Protein AF-A0A3M9YY06-F1 (afdb_monomer_lite)

pLDDT: mean 89.33, std 11.6, range [47.31, 98.56]

Foldseek 3Di:
DDPVVVVVCVVVVLVQLVVLVVVCVVDCVNVVDDPVVSVVVSVVSSVVVVVVVVVVVVVVVVVDPDDDDPVPDPPDPDPDD

Structure (mmCIF, N/CA/C/O backbone):
data_AF-A0A3M9YY06-F1
#
_entry.id   AF-A0A3M9YY06-F1
#
loop_
_atom_site.group_PDB
_atom_site.id
_atom_site.type_symbol
_atom_site.label_atom_id
_atom_site.label_alt_id
_atom_site.label_comp_id
_atom_site.label_asym_id
_atom_site.label_entity_id
_atom_site.label_seq_id
_atom_site.pdbx_PDB_ins_code
_atom_site.Cartn_x
_atom_site.Cartn_y
_atom_site.Cartn_z
_atom_site.occupancy
_atom_site.B_iso_or_equiv
_atom_site.auth_seq_id
_atom_site.auth_comp_id
_atom_site.auth_asym_id
_atom_site.auth_atom_id
_atom_site.pdbx_PDB_model_num
ATOM 1 N N . MET A 1 1 ? 13.436 4.658 -10.518 1.00 85.94 1 MET A N 1
ATOM 2 C CA . MET A 1 1 ? 12.346 5.558 -10.946 1.00 85.94 1 MET A CA 1
ATOM 3 C C . MET A 1 1 ? 12.893 6.973 -11.013 1.00 85.94 1 MET A C 1
ATOM 5 O O . MET A 1 1 ? 13.721 7.309 -10.174 1.00 85.94 1 MET A O 1
ATOM 9 N N . ASN A 1 2 ? 12.524 7.762 -12.025 1.00 91.81 2 ASN A N 1
ATOM 10 C CA . ASN A 1 2 ? 13.043 9.125 -12.176 1.00 91.81 2 ASN A CA 1
ATOM 11 C C . ASN A 1 2 ? 12.326 10.109 -11.210 1.00 91.81 2 ASN A C 1
ATOM 13 O O . ASN A 1 2 ? 11.273 9.769 -10.660 1.00 91.81 2 ASN A O 1
ATOM 17 N N . PRO A 1 3 ? 12.869 11.322 -10.991 1.00 93.50 3 PRO A N 1
ATOM 18 C CA . PRO A 1 3 ? 12.276 12.290 -10.066 1.00 93.50 3 PRO A CA 1
ATOM 19 C C . PRO A 1 3 ? 10.867 12.758 -10.455 1.00 93.50 3 PRO A C 1
ATOM 21 O O . PRO A 1 3 ? 10.029 12.956 -9.578 1.00 93.50 3 PRO A O 1
ATOM 24 N N . SER A 1 4 ? 10.569 12.903 -11.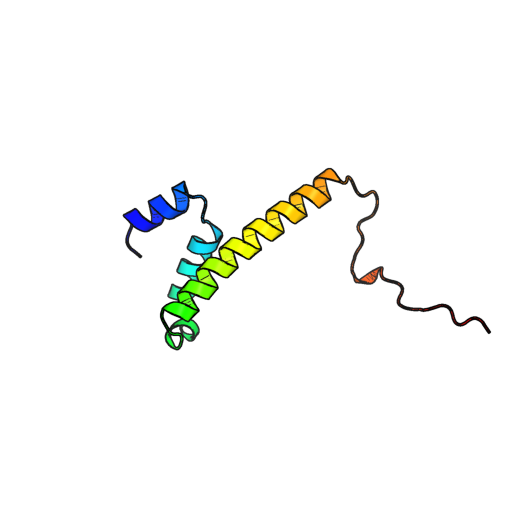751 1.00 96.88 4 SER A N 1
ATOM 25 C CA . SER A 1 4 ? 9.252 13.373 -12.201 1.00 96.88 4 SER A CA 1
ATOM 26 C C . SER A 1 4 ? 8.148 12.362 -11.894 1.00 96.88 4 SER A C 1
ATOM 28 O O . SER A 1 4 ? 7.082 12.747 -11.420 1.00 96.88 4 SER A O 1
ATOM 30 N N . THR A 1 5 ? 8.411 11.066 -12.072 1.00 96.19 5 THR A N 1
ATOM 31 C CA . THR A 1 5 ? 7.469 10.006 -11.700 1.00 96.19 5 THR A CA 1
ATOM 32 C C . THR A 1 5 ? 7.238 9.968 -10.189 1.00 96.19 5 THR A C 1
ATOM 34 O O . THR A 1 5 ? 6.109 9.762 -9.754 1.00 96.19 5 THR A O 1
ATOM 37 N N . ILE A 1 6 ? 8.262 10.226 -9.366 1.00 95.88 6 ILE A N 1
ATOM 38 C CA . ILE A 1 6 ? 8.094 10.298 -7.905 1.00 95.88 6 ILE A CA 1
ATOM 39 C C . ILE A 1 6 ? 7.116 11.417 -7.524 1.00 95.88 6 ILE A C 1
ATOM 41 O O . ILE A 1 6 ? 6.197 11.185 -6.738 1.00 95.88 6 ILE A O 1
ATOM 45 N N . GLU A 1 7 ? 7.272 12.609 -8.101 1.00 97.50 7 GLU A N 1
ATOM 46 C CA . GLU A 1 7 ? 6.362 13.730 -7.841 1.00 97.50 7 GLU A CA 1
ATOM 47 C C . GLU A 1 7 ? 4.938 13.456 -8.347 1.00 97.50 7 GLU A C 1
ATOM 49 O O . GLU A 1 7 ? 3.968 13.764 -7.654 1.00 97.50 7 GLU A O 1
ATOM 54 N N . GLN A 1 8 ? 4.786 12.786 -9.493 1.00 97.69 8 GLN A N 1
ATOM 55 C CA . GLN A 1 8 ? 3.474 12.345 -9.983 1.00 97.69 8 GLN A CA 1
ATOM 56 C C . GLN A 1 8 ? 2.796 11.367 -9.016 1.00 97.69 8 GLN A C 1
ATOM 58 O O . GLN A 1 8 ? 1.620 11.535 -8.693 1.00 97.69 8 GLN A O 1
ATOM 63 N N . LEU A 1 9 ? 3.524 10.373 -8.499 1.00 97.00 9 LEU A N 1
ATOM 64 C CA . LEU A 1 9 ? 2.978 9.427 -7.523 1.00 97.00 9 LEU A CA 1
ATOM 65 C C . LEU A 1 9 ? 2.573 10.123 -6.216 1.00 97.00 9 LEU A C 1
ATOM 67 O O . LEU A 1 9 ? 1.517 9.810 -5.661 1.00 97.00 9 LEU A O 1
ATOM 71 N N . LYS A 1 10 ? 3.357 11.106 -5.750 1.00 96.75 10 LYS A N 1
ATOM 72 C CA . LYS A 1 10 ? 2.985 11.944 -4.598 1.00 96.75 10 LYS A CA 1
ATOM 73 C C . LYS A 1 10 ? 1.703 12.733 -4.873 1.00 96.75 10 LYS A C 1
ATOM 75 O O . LYS A 1 10 ? 0.797 12.714 -4.039 1.00 96.75 10 LYS A O 1
ATOM 80 N N . ALA A 1 11 ? 1.593 13.368 -6.042 1.00 98.12 11 ALA A N 1
ATOM 81 C CA . ALA A 1 11 ? 0.410 14.132 -6.444 1.00 98.12 11 ALA A CA 1
ATOM 82 C C . ALA A 1 11 ? -0.854 13.254 -6.519 1.00 98.12 11 ALA A C 1
ATOM 84 O O . ALA A 1 11 ? -1.920 13.651 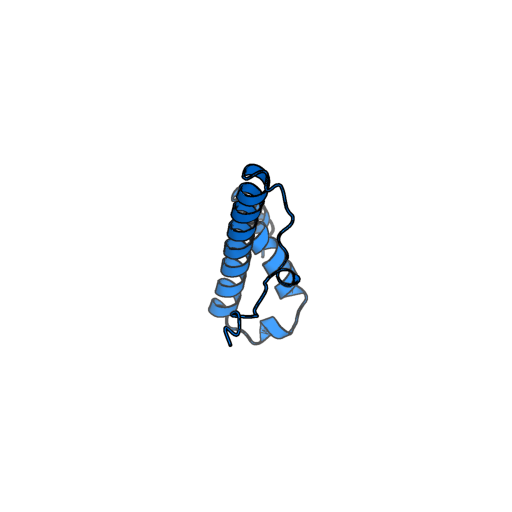-6.047 1.00 98.12 11 ALA A O 1
ATOM 85 N N . LEU A 1 12 ? -0.720 12.021 -7.017 1.00 98.00 12 LEU A N 1
ATOM 86 C CA . LEU A 1 12 ? -1.786 11.008 -7.055 1.00 98.00 12 LEU A CA 1
ATOM 87 C C . LEU A 1 12 ? -2.063 10.351 -5.688 1.00 98.00 12 LEU A C 1
ATOM 89 O O . LEU A 1 12 ? -2.971 9.523 -5.552 1.00 98.00 12 LEU A O 1
ATOM 93 N N . ARG A 1 13 ? -1.300 10.724 -4.652 1.00 97.75 13 ARG A N 1
ATOM 94 C CA . ARG A 1 13 ? -1.361 10.162 -3.296 1.00 97.75 13 ARG A CA 1
ATOM 95 C C . ARG A 1 13 ? -1.112 8.648 -3.261 1.00 97.75 13 ARG A C 1
ATOM 97 O O . ARG A 1 13 ? -1.672 7.964 -2.408 1.00 97.75 13 ARG A O 1
ATOM 104 N N . LEU A 1 14 ? -0.284 8.128 -4.166 1.00 98.25 14 LEU A N 1
ATOM 105 C CA . LEU A 1 14 ? 0.103 6.714 -4.263 1.00 98.25 14 LEU A CA 1
ATOM 106 C C . LEU A 1 14 ? 1.288 6.405 -3.330 1.00 98.25 14 LEU A C 1
ATOM 108 O O . LEU A 1 14 ? 2.374 6.018 -3.758 1.00 98.25 14 LEU A O 1
ATOM 112 N N . VAL A 1 15 ? 1.102 6.671 -2.036 1.00 96.88 15 VAL A N 1
ATOM 113 C CA . VAL A 1 15 ? 2.189 6.660 -1.042 1.00 96.88 15 VAL A CA 1
ATOM 114 C C . VAL A 1 15 ? 2.688 5.245 -0.735 1.00 96.88 15 VAL A C 1
ATOM 116 O O . VAL A 1 15 ? 3.890 5.042 -0.613 1.00 96.88 15 VAL A O 1
ATOM 119 N N . GLY A 1 16 ? 1.795 4.260 -0.649 1.00 97.69 16 GLY A N 1
ATOM 120 C CA . GLY A 1 16 ? 2.160 2.854 -0.461 1.00 97.69 16 GLY A CA 1
ATOM 121 C C . GLY A 1 16 ? 2.933 2.290 -1.651 1.00 97.69 16 GLY A C 1
ATOM 122 O O . GLY A 1 16 ? 3.864 1.514 -1.455 1.00 97.69 16 GLY A O 1
ATOM 123 N N . MET A 1 17 ? 2.622 2.742 -2.869 1.00 97.88 17 MET A N 1
ATOM 124 C CA . MET A 1 17 ? 3.412 2.408 -4.059 1.00 97.88 17 MET A CA 1
ATOM 125 C C . MET A 1 17 ? 4.833 2.994 -3.990 1.00 97.88 17 MET A C 1
ATOM 127 O O . MET A 1 17 ? 5.796 2.309 -4.326 1.00 97.88 17 MET A O 1
ATOM 131 N N . LEU A 1 18 ? 4.986 4.241 -3.528 1.00 97.31 18 LEU A N 1
ATOM 132 C CA . LEU A 1 18 ? 6.302 4.867 -3.327 1.00 97.31 18 LEU A CA 1
ATOM 133 C C . LEU A 1 18 ? 7.136 4.155 -2.255 1.00 97.31 18 LEU A C 1
ATOM 135 O O . LEU A 1 18 ? 8.328 3.927 -2.456 1.00 97.31 18 LEU A O 1
ATOM 139 N N . GLU A 1 19 ? 6.513 3.797 -1.133 1.00 96.31 19 GLU A N 1
ATOM 140 C CA . GLU A 1 19 ? 7.157 3.040 -0.055 1.00 96.31 19 GLU A CA 1
ATOM 141 C C . GLU A 1 19 ? 7.621 1.663 -0.556 1.00 96.31 19 GLU A C 1
ATOM 143 O O . GLU A 1 19 ? 8.787 1.312 -0.378 1.00 96.31 19 GLU A O 1
ATOM 148 N N . ALA A 1 20 ? 6.753 0.925 -1.259 1.00 96.38 20 ALA A N 1
ATOM 149 C CA . ALA A 1 20 ? 7.107 -0.367 -1.848 1.00 96.38 20 ALA A CA 1
ATOM 150 C C . ALA A 1 20 ? 8.218 -0.248 -2.897 1.00 96.38 20 ALA A C 1
ATOM 152 O O . ALA A 1 20 ? 9.101 -1.098 -2.945 1.00 96.38 20 ALA A O 1
ATOM 153 N N . TRP A 1 21 ? 8.220 0.815 -3.707 1.00 95.62 21 TRP A N 1
ATOM 154 C CA . TRP A 1 21 ? 9.306 1.065 -4.654 1.00 95.62 21 TRP A CA 1
ATOM 155 C C . TRP A 1 21 ? 10.645 1.221 -3.926 1.00 95.62 21 TRP A C 1
ATOM 157 O O . TRP A 1 21 ? 11.630 0.597 -4.309 1.00 95.62 21 TRP A O 1
ATOM 167 N N . SER A 1 22 ? 10.690 2.020 -2.856 1.00 93.81 22 SER A N 1
ATOM 168 C CA . SER A 1 22 ? 11.912 2.187 -2.061 1.00 93.81 22 SER A CA 1
ATOM 169 C C . SER A 1 22 ? 12.372 0.870 -1.428 1.00 93.81 22 SER A C 1
ATOM 171 O O . SER A 1 22 ? 13.569 0.594 -1.392 1.00 93.81 22 SER A O 1
ATOM 173 N N . GLU A 1 23 ? 11.433 0.051 -0.953 1.00 94.25 23 GLU A N 1
ATOM 174 C CA . GLU A 1 23 ? 11.709 -1.265 -0.371 1.00 94.25 23 GLU A CA 1
ATOM 175 C C . GLU A 1 23 ? 12.315 -2.224 -1.408 1.00 94.25 23 GLU A C 1
ATOM 177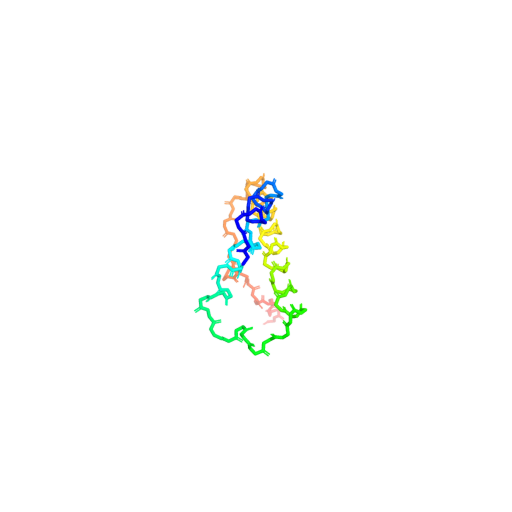 O O . GLU A 1 23 ? 13.379 -2.798 -1.160 1.00 94.25 23 GLU A O 1
ATOM 182 N N . GLN A 1 24 ? 11.707 -2.320 -2.597 1.00 93.56 24 GLN A N 1
ATOM 183 C CA . GLN A 1 24 ? 12.185 -3.164 -3.699 1.00 93.56 24 GLN A CA 1
ATOM 184 C C . GLN A 1 24 ? 13.605 -2.802 -4.153 1.00 93.56 24 GLN A C 1
ATOM 186 O O . GLN A 1 24 ? 14.354 -3.679 -4.566 1.00 93.56 24 GLN A O 1
ATOM 191 N N . GLN A 1 25 ? 14.005 -1.530 -4.044 1.00 90.50 25 GLN A N 1
ATOM 192 C CA . GLN A 1 25 ? 15.370 -1.093 -4.364 1.00 90.50 25 GLN A CA 1
ATOM 193 C C . GLN A 1 25 ? 16.409 -1.529 -3.322 1.00 90.50 25 GLN A C 1
ATOM 195 O O . GLN A 1 25 ? 17.589 -1.622 -3.646 1.00 90.50 25 GLN A O 1
ATOM 200 N N . SER A 1 26 ? 15.988 -1.750 -2.076 1.00 90.62 26 SER A N 1
ATOM 201 C CA . SER A 1 26 ? 16.878 -2.112 -0.964 1.00 90.62 26 SER A CA 1
ATOM 202 C C . SER A 1 26 ? 16.997 -3.621 -0.736 1.00 90.62 26 SER A C 1
ATOM 204 O O . SER A 1 26 ? 17.895 -4.063 -0.026 1.00 90.62 26 SER A O 1
ATOM 206 N N . THR A 1 27 ? 16.093 -4.410 -1.323 1.00 91.12 27 THR A N 1
ATOM 207 C CA . THR A 1 27 ? 15.952 -5.845 -1.055 1.00 91.12 27 THR A CA 1
ATOM 208 C C . THR A 1 27 ? 16.217 -6.659 -2.318 1.00 91.12 27 THR A C 1
ATOM 210 O O . THR A 1 27 ? 15.472 -6.573 -3.293 1.00 91.12 27 THR A O 1
ATOM 213 N N . SER A 1 28 ? 17.256 -7.496 -2.283 1.00 85.38 28 SER A N 1
ATOM 214 C CA . SER A 1 28 ? 17.721 -8.260 -3.446 1.00 85.38 28 SER A CA 1
ATOM 215 C C . SER A 1 28 ? 16.733 -9.319 -3.941 1.00 85.38 28 SER A C 1
ATOM 217 O O . SER A 1 28 ? 16.713 -9.607 -5.132 1.00 85.38 28 SER A O 1
ATOM 219 N N . THR 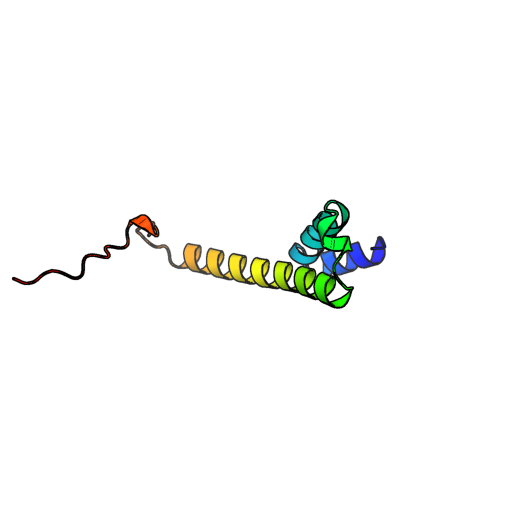A 1 29 ? 15.872 -9.851 -3.070 1.00 88.38 29 THR A N 1
ATOM 220 C CA . THR A 1 29 ? 14.875 -10.886 -3.402 1.00 88.38 29 THR A CA 1
ATOM 221 C C . THR A 1 29 ? 13.890 -10.449 -4.488 1.00 88.38 29 THR A C 1
ATOM 223 O O . THR A 1 29 ? 13.354 -11.274 -5.219 1.00 88.38 29 THR A O 1
ATOM 226 N N . TYR A 1 30 ? 13.651 -9.143 -4.636 1.00 87.06 30 TYR A N 1
ATOM 227 C CA . TYR A 1 30 ? 12.774 -8.634 -5.690 1.00 87.06 30 TYR A CA 1
ATOM 228 C C . TYR A 1 30 ? 13.440 -8.641 -7.074 1.00 87.06 30 TYR A C 1
ATOM 230 O O . TYR A 1 30 ? 12.748 -8.436 -8.067 1.00 87.06 30 TYR A O 1
ATOM 238 N N . HIS A 1 31 ? 14.758 -8.849 -7.177 1.00 84.38 31 HIS A N 1
ATOM 239 C CA . HIS A 1 31 ? 15.451 -8.908 -8.469 1.00 84.38 31 HIS A CA 1
ATOM 240 C C . HIS A 1 31 ? 15.162 -10.190 -9.253 1.00 84.38 31 HIS A C 1
ATOM 242 O O . HIS A 1 31 ? 15.255 -10.154 -10.478 1.00 84.38 31 HIS A O 1
ATOM 248 N N . ASP A 1 32 ? 14.759 -11.265 -8.572 1.00 92.38 32 ASP A N 1
ATOM 249 C CA . ASP A 1 32 ? 14.381 -12.535 -9.206 1.00 92.38 32 ASP A CA 1
ATOM 250 C C . ASP A 1 32 ? 12.974 -12.488 -9.826 1.00 92.38 32 ASP A C 1
ATOM 252 O O . ASP A 1 32 ? 12.596 -13.369 -10.595 1.00 92.38 32 ASP A O 1
ATOM 256 N N . LEU A 1 33 ? 12.199 -11.446 -9.510 1.00 94.19 33 LEU A N 1
ATOM 257 C CA . LEU A 1 33 ? 10.854 -11.245 -10.028 1.00 94.19 33 LEU A CA 1
ATOM 258 C C . LEU A 1 33 ? 10.873 -10.526 -11.377 1.00 94.19 33 LEU A C 1
ATOM 260 O O . LEU A 1 33 ? 11.618 -9.565 -11.612 1.00 94.19 33 LEU A O 1
ATOM 264 N N . SER A 1 34 ? 9.954 -10.935 -12.244 1.00 95.81 34 SER A N 1
ATOM 265 C CA . SER A 1 34 ? 9.642 -10.219 -13.473 1.00 95.81 34 SER A CA 1
ATOM 266 C C . SER A 1 34 ? 9.162 -8.790 -13.186 1.00 95.81 34 SER A C 1
ATOM 268 O O . SER A 1 34 ? 8.829 -8.393 -12.063 1.00 95.81 34 SER A O 1
ATOM 270 N N . PHE A 1 35 ? 9.130 -7.961 -14.230 1.00 93.00 35 PHE A N 1
ATOM 271 C CA . PHE A 1 35 ? 8.556 -6.623 -14.115 1.00 93.00 35 PHE A CA 1
ATOM 272 C C . PHE A 1 35 ? 7.090 -6.663 -13.664 1.00 93.00 35 PHE A C 1
ATOM 274 O O . PHE A 1 35 ? 6.730 -5.913 -12.758 1.00 93.00 35 PHE A O 1
ATOM 281 N N . ASP A 1 36 ? 6.281 -7.550 -14.245 1.00 97.62 36 ASP A N 1
ATOM 282 C CA . ASP A 1 36 ? 4.848 -7.634 -13.955 1.00 97.62 36 ASP A CA 1
ATOM 283 C C . ASP A 1 36 ? 4.588 -8.042 -12.501 1.00 97.62 36 ASP A C 1
ATOM 285 O O . ASP A 1 36 ? 3.741 -7.448 -11.836 1.00 97.62 36 ASP A O 1
ATOM 289 N N . GLU A 1 37 ? 5.372 -8.977 -11.961 1.00 97.19 37 GLU A N 1
ATOM 290 C CA . GLU A 1 37 ? 5.289 -9.375 -10.551 1.00 97.19 37 GLU A CA 1
ATOM 291 C C . GLU A 1 37 ? 5.683 -8.231 -9.613 1.00 97.19 37 GLU A C 1
ATOM 293 O O . GLU A 1 37 ? 4.978 -7.942 -8.643 1.00 97.19 37 GLU A O 1
ATOM 298 N N . ARG A 1 38 ? 6.776 -7.520 -9.917 1.00 96.12 38 ARG A N 1
ATOM 299 C CA . ARG A 1 38 ? 7.168 -6.342 -9.130 1.00 96.12 38 ARG A CA 1
ATOM 300 C C . ARG A 1 38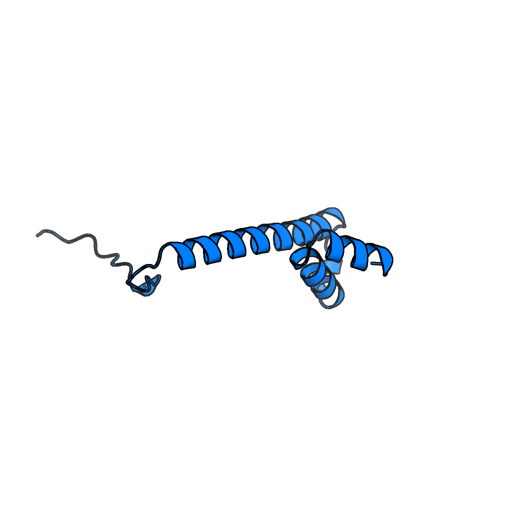 ? 6.098 -5.265 -9.172 1.00 96.12 38 ARG A C 1
ATOM 302 O O . ARG A 1 38 ? 5.773 -4.708 -8.125 1.00 96.12 38 ARG A O 1
ATOM 309 N N . LEU A 1 39 ? 5.534 -4.993 -10.348 1.00 96.19 39 LEU A N 1
ATOM 310 C CA . LEU A 1 39 ? 4.462 -4.020 -10.523 1.00 96.19 39 LEU A CA 1
ATOM 311 C C . LEU A 1 39 ? 3.205 -4.427 -9.747 1.00 96.19 39 LEU A C 1
ATOM 313 O O . LEU A 1 39 ? 2.621 -3.586 -9.064 1.00 96.19 39 LEU A O 1
ATOM 317 N N . ALA A 1 40 ? 2.821 -5.704 -9.789 1.00 97.94 40 ALA A N 1
ATOM 318 C CA . ALA A 1 40 ? 1.697 -6.224 -9.020 1.00 97.94 40 ALA A CA 1
ATOM 319 C C . ALA A 1 40 ? 1.888 -5.982 -7.515 1.00 97.94 40 ALA A C 1
ATOM 321 O O . ALA A 1 40 ? 0.980 -5.482 -6.855 1.00 97.94 40 ALA A O 1
ATOM 322 N N . LEU A 1 41 ? 3.089 -6.225 -6.980 1.00 97.31 41 LEU A N 1
ATOM 323 C CA . LEU A 1 41 ? 3.407 -5.981 -5.567 1.00 97.31 41 LEU A CA 1
ATOM 324 C C . LEU A 1 41 ? 3.355 -4.495 -5.185 1.00 97.31 41 LEU A C 1
ATOM 326 O O . LEU A 1 41 ? 2.895 -4.148 -4.094 1.00 97.31 41 LEU A O 1
ATOM 330 N N . LEU A 1 42 ? 3.797 -3.608 -6.081 1.00 97.31 42 LEU A N 1
ATOM 331 C CA . LEU A 1 42 ? 3.698 -2.159 -5.891 1.00 97.31 42 LEU A CA 1
ATOM 332 C C . LEU A 1 42 ? 2.233 -1.705 -5.791 1.00 97.31 42 LEU A C 1
ATOM 334 O O . LEU A 1 42 ? 1.874 -0.937 -4.892 1.00 97.31 42 LEU A O 1
ATOM 338 N N . VAL A 1 43 ? 1.388 -2.193 -6.704 1.00 98.19 43 VAL A N 1
ATOM 339 C CA . VAL A 1 43 ? -0.049 -1.884 -6.739 1.00 98.19 43 VAL A CA 1
ATOM 340 C C . VAL A 1 43 ? -0.761 -2.470 -5.521 1.00 98.19 43 VAL A C 1
ATOM 342 O O . VAL A 1 43 ? -1.552 -1.773 -4.882 1.00 98.19 43 VAL A O 1
ATOM 345 N N . GLU A 1 44 ? -0.444 -3.709 -5.150 1.00 98.38 44 GLU A N 1
ATOM 346 C CA . GLU A 1 44 ? -1.038 -4.377 -3.993 1.00 98.38 44 GLU A CA 1
ATOM 347 C C . GLU A 1 44 ? -0.716 -3.632 -2.693 1.00 98.38 44 GLU A C 1
ATOM 349 O O . GLU A 1 44 ? -1.612 -3.388 -1.881 1.00 98.38 44 GLU A O 1
ATOM 354 N N . ARG A 1 45 ? 0.531 -3.163 -2.508 1.00 98.12 45 ARG A N 1
ATOM 355 C CA . ARG A 1 45 ? 0.894 -2.373 -1.319 1.00 98.12 45 ARG A CA 1
ATOM 356 C C . ARG A 1 45 ? 0.033 -1.120 -1.189 1.00 98.12 45 ARG A C 1
ATOM 358 O O . ARG A 1 45 ? -0.440 -0.800 -0.095 1.00 98.12 45 ARG A O 1
ATOM 365 N N . GLU A 1 46 ? -0.186 -0.411 -2.290 1.00 98.56 46 GLU A N 1
ATOM 366 C CA . GLU A 1 46 ? -1.046 0.770 -2.306 1.00 98.56 46 GLU A CA 1
ATOM 367 C C . GLU A 1 46 ? -2.509 0.416 -2.008 1.00 98.56 46 GLU A C 1
ATOM 369 O O . GLU A 1 46 ? -3.164 1.087 -1.200 1.00 98.56 46 GLU A O 1
ATOM 374 N N . HIS A 1 47 ? -3.020 -0.647 -2.628 1.00 98.56 47 HIS A N 1
ATOM 375 C CA . HIS A 1 47 ? -4.383 -1.122 -2.427 1.00 98.56 47 HIS A CA 1
ATOM 376 C C . HIS A 1 47 ? -4.650 -1.466 -0.951 1.00 98.56 47 HIS A C 1
ATOM 378 O O . HIS A 1 47 ? -5.592 -0.927 -0.350 1.00 98.56 47 HIS A O 1
ATOM 384 N N . LEU A 1 48 ? -3.775 -2.271 -0.340 1.00 98.50 48 LEU A N 1
ATOM 385 C CA . LEU A 1 48 ? -3.852 -2.661 1.069 1.00 98.50 48 LEU A CA 1
ATOM 386 C C . LEU A 1 48 ? -3.742 -1.458 2.002 1.00 98.50 48 LEU A C 1
ATOM 388 O O . LEU A 1 48 ? -4.541 -1.325 2.930 1.00 98.50 48 LEU A O 1
ATOM 392 N N . ARG A 1 49 ? -2.819 -0.526 1.734 1.00 98.06 49 ARG A N 1
ATOM 393 C CA . ARG A 1 49 ? -2.683 0.706 2.524 1.00 98.06 49 ARG A CA 1
ATOM 394 C C . ARG A 1 49 ? -3.989 1.498 2.544 1.00 98.06 49 ARG A C 1
ATOM 396 O O . ARG A 1 49 ? -4.442 1.922 3.610 1.00 98.06 49 ARG A O 1
ATOM 403 N N . ARG A 1 50 ? -4.633 1.681 1.388 1.00 98.12 50 ARG A N 1
ATOM 404 C CA . ARG A 1 50 ? -5.925 2.383 1.306 1.00 98.12 50 ARG A CA 1
ATOM 405 C C . ARG A 1 50 ? -7.038 1.613 2.009 1.00 98.12 50 ARG A C 1
ATOM 407 O O . ARG A 1 50 ? -7.868 2.234 2.675 1.00 98.12 50 ARG A O 1
ATOM 414 N N . ALA A 1 51 ? -7.072 0.287 1.877 1.00 98.25 51 ALA A N 1
ATOM 415 C CA . ALA A 1 51 ? -8.034 -0.559 2.580 1.00 98.25 51 ALA A CA 1
ATOM 416 C C . ALA A 1 51 ? -7.889 -0.428 4.103 1.00 98.25 51 ALA A C 1
ATOM 418 O O . ALA A 1 51 ? -8.875 -0.133 4.783 1.00 98.25 51 ALA A O 1
ATOM 419 N N . GLN A 1 52 ? -6.659 -0.513 4.612 1.00 97.31 52 GLN A N 1
ATOM 420 C CA . GLN A 1 52 ? -6.341 -0.342 6.026 1.00 97.31 52 GLN A CA 1
ATOM 421 C C . GLN A 1 52 ? -6.753 1.044 6.530 1.00 97.31 52 GLN A C 1
ATOM 423 O O . GLN A 1 52 ? -7.413 1.157 7.558 1.00 97.31 52 GLN A O 1
ATOM 428 N N . GLN A 1 53 ? -6.448 2.115 5.793 1.00 97.12 53 GLN A N 1
ATOM 429 C CA . GLN A 1 53 ? -6.860 3.469 6.179 1.00 97.12 53 GLN A CA 1
ATOM 430 C C . GLN A 1 53 ? -8.386 3.627 6.243 1.00 97.12 53 GLN A C 1
ATOM 432 O O . GLN A 1 53 ? -8.898 4.252 7.174 1.00 97.12 53 GLN A O 1
ATOM 437 N N . ARG A 1 54 ? -9.131 3.057 5.285 1.00 97.44 54 ARG A N 1
ATOM 438 C CA . ARG A 1 54 ? -10.605 3.054 5.318 1.00 97.44 54 ARG A CA 1
ATOM 439 C C . ARG A 1 54 ? -11.133 2.292 6.530 1.00 97.44 54 ARG A C 1
ATOM 441 O O . ARG A 1 54 ? -12.029 2.795 7.203 1.00 97.44 54 ARG A O 1
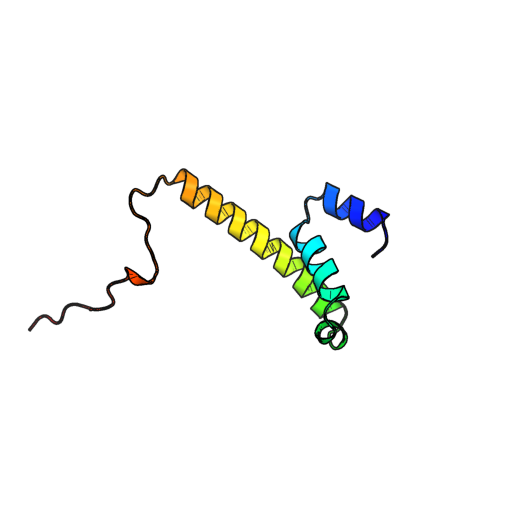ATOM 448 N N . LEU A 1 55 ? -10.571 1.120 6.819 1.00 95.56 55 LEU A N 1
ATOM 449 C CA . LEU A 1 55 ? -10.938 0.313 7.980 1.00 95.56 55 LEU A CA 1
ATOM 450 C C . LEU A 1 55 ? -10.686 1.075 9.287 1.00 95.56 55 LEU A C 1
ATOM 452 O O . LEU A 1 55 ? -11.599 1.229 10.090 1.00 95.56 55 LEU A O 1
ATOM 456 N N . GLN A 1 56 ? -9.491 1.639 9.457 1.00 93.94 56 GLN A N 1
ATOM 457 C CA . GLN A 1 56 ? -9.125 2.417 10.643 1.00 93.94 56 GLN A CA 1
ATOM 458 C C . GLN A 1 56 ? -10.041 3.629 10.849 1.00 93.94 56 GLN A C 1
ATOM 460 O O . GLN A 1 56 ? -10.437 3.928 11.974 1.00 93.94 56 GLN A O 1
ATOM 465 N N . ARG A 1 57 ? -10.437 4.316 9.769 1.00 95.56 57 ARG A N 1
ATOM 466 C CA . ARG A 1 57 ? -11.427 5.402 9.846 1.00 95.56 57 ARG A CA 1
ATOM 467 C C . ARG A 1 57 ? -12.788 4.903 10.327 1.00 95.56 57 ARG A C 1
ATOM 469 O O . ARG A 1 57 ? -13.373 5.549 11.188 1.00 95.56 57 ARG A O 1
ATOM 476 N N . ARG A 1 58 ? -13.267 3.768 9.808 1.00 94.44 58 ARG A N 1
ATOM 477 C CA . ARG A 1 58 ? -14.541 3.163 10.230 1.00 94.44 58 ARG A CA 1
ATOM 478 C C . ARG A 1 58 ? -14.510 2.743 11.698 1.00 94.44 58 ARG A C 1
ATOM 480 O O . ARG A 1 58 ? -15.436 3.079 12.420 1.00 94.44 58 ARG A O 1
ATOM 487 N N . ILE A 1 59 ? -13.434 2.097 12.151 1.00 90.75 59 ILE A N 1
ATOM 488 C CA . ILE A 1 59 ? -13.256 1.707 13.562 1.00 90.75 59 ILE A CA 1
ATOM 489 C C . ILE A 1 59 ? -13.313 2.940 14.471 1.00 90.75 59 ILE A C 1
ATOM 491 O O . ILE A 1 59 ? -14.062 2.955 15.442 1.00 90.75 59 ILE A O 1
ATOM 495 N N . LYS A 1 60 ? -12.582 4.009 14.122 1.00 89.06 60 LYS A N 1
ATOM 496 C CA . LYS A 1 60 ? -12.604 5.268 14.885 1.00 89.06 60 LYS A CA 1
ATOM 497 C C . LYS A 1 60 ? -13.992 5.914 14.917 1.00 89.06 60 LYS A C 1
ATOM 499 O O . LYS A 1 60 ? -14.392 6.443 15.946 1.00 89.06 60 LYS A O 1
ATOM 504 N N . GLN A 1 61 ? -14.721 5.880 13.801 1.00 93.00 61 GLN A N 1
ATOM 505 C CA . GLN A 1 61 ? -16.073 6.441 13.705 1.00 93.00 61 GLN A CA 1
ATOM 506 C C . GLN A 1 61 ? -17.122 5.618 14.453 1.00 93.00 61 GLN A C 1
ATOM 508 O O . GLN A 1 61 ? -18.088 6.192 14.939 1.00 93.00 61 GLN A O 1
ATOM 513 N N . ALA A 1 62 ? -16.932 4.303 14.561 1.00 89.69 62 ALA A N 1
ATOM 514 C CA . ALA A 1 62 ? -17.856 3.416 15.254 1.00 89.69 62 ALA A CA 1
ATOM 515 C C . ALA A 1 62 ? -17.866 3.614 16.780 1.00 89.69 62 ALA A C 1
ATOM 517 O O . ALA A 1 62 ? -18.766 3.091 17.425 1.00 89.69 62 ALA A O 1
ATOM 518 N N . GLN A 1 63 ? -16.892 4.349 17.345 1.00 84.25 63 GLN A N 1
ATOM 519 C CA . GLN A 1 63 ? -16.781 4.629 18.786 1.00 84.25 63 GLN A CA 1
ATOM 520 C C . GLN A 1 63 ? -17.007 3.376 19.643 1.00 84.25 63 GLN A C 1
ATOM 522 O O . GLN A 1 63 ? -17.750 3.398 20.622 1.00 84.25 63 GLN A O 1
ATOM 527 N N . LEU A 1 64 ? -16.397 2.260 19.233 1.00 81.19 64 LEU A N 1
ATOM 528 C CA . LEU A 1 64 ? -16.576 0.985 19.915 1.00 81.19 64 LEU A CA 1
ATOM 529 C C . LEU A 1 64 ? -16.150 1.137 21.379 1.00 81.19 64 LEU A C 1
ATOM 531 O O . LEU A 1 64 ? -15.024 1.536 21.668 1.00 81.19 64 LEU A O 1
ATOM 535 N N . THR A 1 65 ? -17.067 0.827 22.293 1.00 75.06 65 THR A N 1
ATOM 536 C CA . THR A 1 65 ? -16.871 0.957 23.746 1.00 75.06 65 THR A CA 1
ATOM 537 C C . THR A 1 65 ? -15.890 -0.068 24.307 1.00 75.06 65 THR A C 1
ATOM 539 O O . THR A 1 65 ? -15.387 0.102 25.414 1.00 75.06 65 THR A O 1
ATOM 542 N N . THR A 1 66 ? -15.601 -1.120 23.543 1.00 74.62 66 THR A N 1
ATOM 543 C CA . THR A 1 66 ? -14.697 -2.203 23.920 1.00 74.62 66 THR A CA 1
ATOM 544 C C . THR A 1 66 ? -13.661 -2.396 22.822 1.00 74.62 66 THR A C 1
ATOM 546 O O . THR A 1 66 ? -13.999 -2.528 21.644 1.00 74.62 66 THR A O 1
ATOM 549 N N . THR A 1 67 ? -12.387 -2.440 23.204 1.00 68.06 67 THR A N 1
ATOM 550 C CA . THR A 1 67 ? -11.309 -2.946 22.351 1.00 68.06 67 THR A CA 1
ATOM 551 C C . THR A 1 67 ? -11.496 -4.448 22.186 1.00 68.06 67 THR A C 1
ATOM 553 O O . THR A 1 67 ? -11.121 -5.207 23.068 1.00 68.06 67 THR A O 1
ATOM 556 N N . ALA A 1 68 ? -12.110 -4.873 21.083 1.00 67.94 68 ALA A N 1
ATOM 557 C CA . ALA A 1 68 ? -12.189 -6.285 20.732 1.00 67.94 68 ALA A CA 1
ATOM 558 C C . ALA A 1 68 ? -10.829 -6.741 20.190 1.00 67.94 68 ALA A C 1
ATOM 560 O O . ALA A 1 68 ? -10.370 -6.239 19.158 1.00 67.94 68 ALA A O 1
ATOM 561 N N . SER A 1 69 ? -10.174 -7.664 20.888 1.00 72.12 69 SER A N 1
ATOM 562 C CA . SER A 1 69 ? -8.966 -8.329 20.411 1.00 72.12 69 SER A CA 1
ATOM 563 C C . SER A 1 69 ? -9.288 -9.741 19.926 1.00 72.12 69 SER A C 1
ATOM 565 O O . SER A 1 69 ? -10.277 -10.351 20.327 1.00 72.12 69 SER A O 1
ATOM 567 N N . LEU A 1 70 ? -8.428 -10.291 19.065 1.00 69.81 70 LEU A N 1
ATOM 568 C CA . LEU A 1 70 ? -8.563 -11.681 18.619 1.00 69.81 70 LEU A CA 1
ATOM 569 C C . LEU A 1 70 ? -8.472 -12.679 19.792 1.00 69.81 70 LEU A C 1
ATOM 571 O O . LEU A 1 70 ? -8.976 -13.790 19.685 1.00 69.81 70 LEU A O 1
ATOM 575 N N . ALA A 1 71 ? -7.829 -12.278 20.894 1.00 75.62 71 ALA A N 1
ATOM 576 C CA . ALA A 1 71 ? -7.706 -13.075 22.109 1.00 75.62 71 ALA A CA 1
ATOM 577 C C . ALA A 1 71 ? -9.003 -13.113 22.938 1.00 75.62 71 ALA A C 1
ATOM 579 O O . ALA A 1 71 ? -9.161 -14.016 23.750 1.00 75.62 71 ALA A O 1
ATOM 580 N N . ASP A 1 72 ? -9.931 -12.177 22.708 1.00 74.56 72 ASP A N 1
ATOM 581 C CA . ASP A 1 72 ? -11.230 -12.122 23.396 1.00 74.56 72 ASP A CA 1
ATOM 582 C C . ASP A 1 72 ? -12.301 -12.981 22.701 1.00 74.56 72 ASP A C 1
ATOM 584 O O . ASP A 1 72 ? -13.463 -12.989 23.110 1.00 74.56 72 ASP A O 1
ATOM 588 N N . ILE A 1 73 ? -11.939 -13.684 21.622 1.00 77.94 73 ILE A N 1
ATOM 589 C CA . ILE A 1 73 ? -12.844 -14.606 20.941 1.00 77.94 73 ILE A CA 1
ATOM 590 C C . ILE A 1 73 ? -12.934 -15.882 21.781 1.00 77.94 73 ILE A C 1
ATOM 592 O O . ILE A 1 73 ? -12.001 -16.685 21.813 1.00 77.94 73 ILE A O 1
ATOM 596 N N . ASP A 1 74 ? -14.070 -16.074 22.448 1.00 76.56 74 ASP A N 1
ATOM 597 C CA . ASP A 1 74 ? -14.385 -17.332 23.117 1.00 76.56 74 ASP A CA 1
ATOM 598 C C . ASP A 1 74 ? -14.728 -18.402 22.069 1.00 76.56 74 ASP A C 1
ATOM 600 O O . ASP A 1 74 ? -15.770 -18.361 21.413 1.00 76.56 74 ASP A O 1
ATOM 604 N N . PHE A 1 75 ? -13.809 -19.349 21.878 1.00 77.81 75 PHE A N 1
ATOM 605 C CA . PHE A 1 75 ? -13.991 -20.494 20.984 1.00 77.81 75 PHE A CA 1
ATOM 606 C C . PHE A 1 75 ? -14.675 -21.684 21.670 1.00 77.81 75 PHE A C 1
ATOM 608 O O . PHE A 1 75 ? -14.849 -22.730 21.038 1.00 77.81 75 PHE A O 1
ATOM 615 N N . GLN A 1 76 ? -15.065 -21.567 22.943 1.00 75.44 76 GLN A N 1
ATOM 616 C CA . GLN A 1 76 ? -15.817 -22.616 23.616 1.00 75.44 76 GLN A CA 1
ATOM 617 C C . GLN A 1 76 ? -17.284 -22.544 23.193 1.00 75.44 76 GLN A C 1
ATOM 619 O O . GLN A 1 76 ? -18.117 -21.858 23.779 1.00 75.44 76 GLN A O 1
ATOM 624 N N . VAL A 1 77 ? -17.621 -23.303 22.148 1.00 67.19 77 VAL A N 1
ATOM 625 C CA . VAL A 1 77 ? -19.007 -23.709 21.905 1.00 67.19 77 VAL A CA 1
ATOM 626 C C . VAL A 1 77 ? -19.443 -24.480 23.143 1.00 67.19 77 VAL A C 1
ATOM 628 O O . VAL A 1 77 ? -18.898 -25.549 23.416 1.00 67.19 77 VAL A O 1
ATOM 631 N N . GLY A 1 78 ? -20.366 -23.903 23.916 1.00 63.69 78 GLY A N 1
ATOM 632 C CA . GLY A 1 78 ? -20.826 -24.462 25.179 1.00 63.69 78 GLY A CA 1
ATOM 633 C C . GLY A 1 78 ? -21.103 -25.956 25.057 1.00 63.69 78 GLY A C 1
ATOM 634 O O . GLY A 1 78 ? -22.003 -26.375 24.328 1.00 63.69 78 GLY A O 1
ATOM 635 N N . ALA A 1 79 ? -20.323 -26.756 25.781 1.00 56.25 79 ALA A N 1
ATOM 636 C CA . ALA A 1 79 ? -20.709 -28.114 26.096 1.00 56.25 79 ALA A CA 1
ATOM 637 C C . ALA A 1 79 ? -21.926 -28.017 27.024 1.00 56.25 79 ALA A C 1
ATOM 639 O O . ALA A 1 79 ? -21.800 -27.873 28.236 1.00 56.25 79 ALA A O 1
ATOM 640 N N . LEU A 1 80 ? -23.122 -28.025 26.436 1.00 58.44 80 LEU A N 1
ATOM 641 C CA . LEU A 1 80 ? -24.292 -28.525 27.136 1.00 58.44 80 LEU A CA 1
ATOM 642 C C . LEU A 1 80 ? -24.102 -30.037 27.245 1.00 58.44 80 LEU A C 1
ATOM 644 O O . LEU A 1 80 ? -24.252 -30.725 26.237 1.00 58.44 80 LEU A O 1
ATOM 648 N N . VAL A 1 81 ? -23.705 -30.499 28.434 1.00 47.31 81 VAL A N 1
ATOM 649 C CA . VAL A 1 81 ? -24.183 -31.690 29.172 1.00 47.31 81 VAL A CA 1
ATOM 650 C C . VAL A 1 81 ? -23.450 -31.744 30.509 1.00 47.31 81 VAL A C 1
ATOM 652 O O . VAL A 1 81 ? -22.200 -31.742 30.502 1.00 47.31 81 VAL A O 1
#

Sequence (81 aa):
MNPSTIEQLKALRLVGMLEAWSEQQSTSTYHDLSFDERLALLVEREHLRRAQQRLQRRIKQAQLTTTASLADIDFQVGALV

Secondary structure (DSSP, 8-state):
--HHHHHHHHHTT-HHHHHHHHHHHH-GGGGGS-HHHHHHHHHHHHHHHHHHHHHHHHHHHTT-SS---GGG---------

Radius of gyration: 19.81 Å; chains: 1; bounding box: 42×46×43 Å